Protein AF-A0A936FZ11-F1 (afdb_monomer)

Mean predicted aligned error: 5.71 Å

pLDDT: mean 90.33, std 12.42, range [49.62, 98.69]

Sequence (72 aa):
MNTKLRRSPRLVPFLLAGAVLGFAVGGLLAVTGDRIPGYSVTSVLGYFGTIGVLLGTLLGAIAYVVADRRAT

Radius of gyration: 17.27 Å;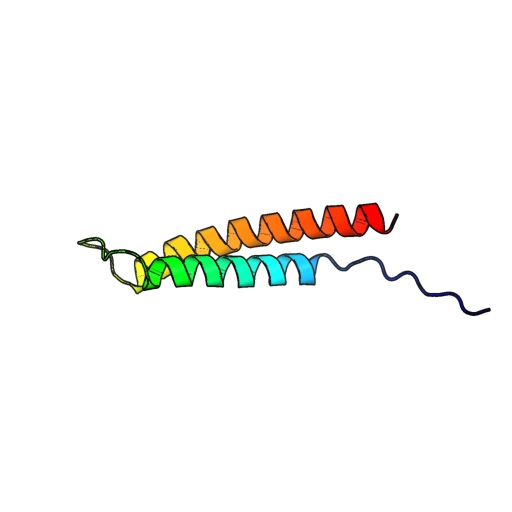 Cα contacts (8 Å, |Δi|>4): 84; chains: 1; bounding box: 45×23×48 Å

Secondary structure (DSSP, 8-state):
-------PPPHHHHHHHHHHHHHHHHHHHHHHSPPPTT--HHHHHHHHHHHHHHHHHHHHHHHHHHHHHHH-

Solvent-accessible surface area (backbone atoms only — not comparable to full-atom values): 3890 Å² total; per-residue (Å²): 135,89,77,78,78,79,72,73,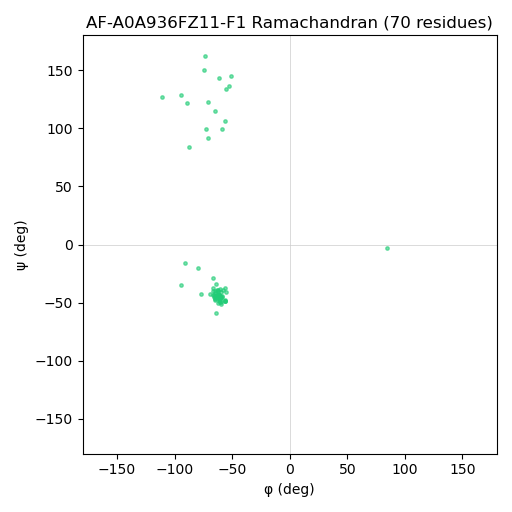79,63,61,66,64,32,29,52,52,18,21,52,52,18,23,52,53,17,36,46,50,40,70,76,45,81,87,53,88,96,59,53,65,69,54,42,26,51,53,34,19,50,53,18,24,54,55,17,23,51,52,13,48,52,51,39,54,55,52,47,62,72,64,108

Structure (mmCIF, N/CA/C/O backbone):
data_AF-A0A936F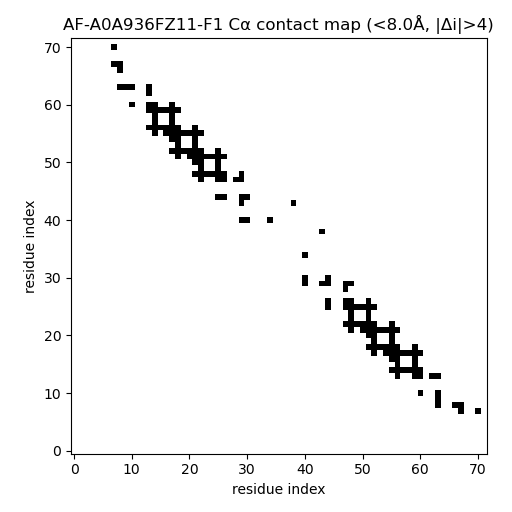Z11-F1
#
_entry.id   AF-A0A936FZ11-F1
#
loop_
_atom_site.group_PDB
_atom_site.id
_atom_site.type_symbol
_atom_site.label_atom_id
_atom_site.label_alt_id
_atom_site.label_comp_id
_atom_site.label_asym_id
_atom_site.label_entity_id
_atom_site.label_seq_id
_atom_site.pdbx_PDB_ins_code
_atom_site.Cartn_x
_atom_site.Cartn_y
_atom_site.Cartn_z
_atom_site.occupancy
_atom_site.B_iso_or_equiv
_atom_site.auth_seq_id
_atom_site.auth_comp_id
_atom_site.auth_asym_id
_atom_site.auth_atom_id
_atom_site.pdbx_PDB_model_num
ATOM 1 N N . MET A 1 1 ? -25.417 -16.844 28.873 1.00 49.62 1 MET A N 1
ATOM 2 C CA . MET A 1 1 ? -24.944 -15.463 28.629 1.00 49.62 1 MET A CA 1
ATOM 3 C C . MET A 1 1 ? -23.857 -15.520 27.555 1.00 49.62 1 MET A C 1
ATOM 5 O O . MET A 1 1 ? -22.740 -15.899 27.865 1.00 49.62 1 MET A O 1
ATOM 9 N N . ASN A 1 2 ? -24.185 -15.272 26.281 1.00 51.75 2 ASN A N 1
ATOM 10 C CA . ASN A 1 2 ? -23.193 -15.241 25.193 1.00 51.75 2 ASN A CA 1
ATOM 11 C C . ASN A 1 2 ? -22.626 -13.820 25.097 1.00 51.75 2 ASN A C 1
ATOM 13 O O . ASN A 1 2 ? -23.125 -12.988 24.338 1.00 51.75 2 ASN A O 1
ATOM 17 N N . THR A 1 3 ? -21.624 -13.507 25.915 1.00 54.62 3 THR A N 1
ATOM 18 C CA . THR A 1 3 ? -20.888 -12.248 25.796 1.00 54.62 3 THR A CA 1
ATOM 19 C C . THR A 1 3 ? -20.008 -12.344 24.554 1.00 54.62 3 THR A C 1
ATOM 21 O O . THR A 1 3 ? -18.944 -12.958 24.564 1.00 54.62 3 THR A O 1
ATOM 24 N N . LYS A 1 4 ? -20.461 -11.763 23.435 1.00 59.25 4 LYS A N 1
ATOM 25 C CA . LYS A 1 4 ? -19.581 -11.524 22.286 1.00 59.25 4 LYS A CA 1
ATOM 26 C C . LYS A 1 4 ? -18.445 -10.634 22.791 1.00 59.25 4 LYS A C 1
ATOM 28 O O . LYS A 1 4 ? -18.643 -9.434 22.958 1.00 59.25 4 LYS A O 1
ATOM 33 N 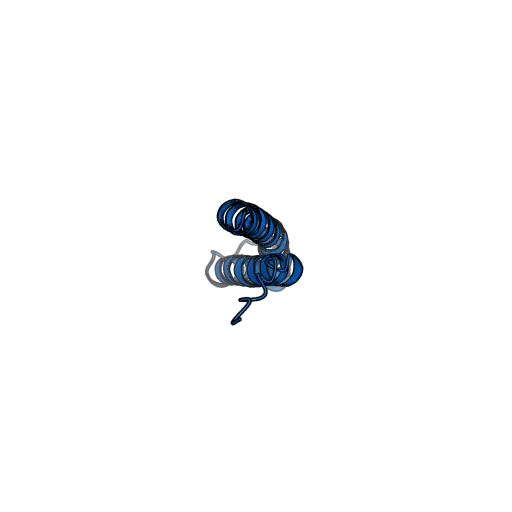N . LEU A 1 5 ? -17.285 -11.226 23.090 1.00 59.34 5 LEU A N 1
ATOM 34 C CA . LEU A 1 5 ? -16.071 -10.484 23.412 1.00 59.34 5 LEU A CA 1
ATOM 35 C C . LEU A 1 5 ? -15.805 -9.557 22.227 1.00 59.34 5 LEU A C 1
ATOM 37 O O . LEU A 1 5 ? -15.424 -10.005 21.142 1.00 59.34 5 LEU A O 1
ATOM 41 N N . ARG A 1 6 ? -16.067 -8.266 22.413 1.00 60.66 6 ARG A N 1
ATOM 42 C CA . ARG A 1 6 ? -15.813 -7.251 21.400 1.00 60.66 6 ARG A CA 1
ATOM 43 C C . ARG A 1 6 ? -14.301 -7.086 21.312 1.00 60.66 6 ARG A C 1
ATOM 45 O O . ARG A 1 6 ? -13.697 -6.360 22.092 1.00 60.66 6 ARG A O 1
ATOM 52 N N . ARG A 1 7 ? -13.664 -7.850 20.421 1.00 68.62 7 ARG A N 1
ATOM 53 C CA . ARG A 1 7 ? -12.240 -7.679 20.125 1.00 68.62 7 ARG A CA 1
ATOM 54 C C . ARG A 1 7 ? -12.084 -6.305 19.484 1.00 68.62 7 ARG A C 1
ATOM 56 O O . ARG A 1 7 ? -12.610 -6.087 18.396 1.00 68.62 7 ARG A O 1
ATOM 63 N N . SER A 1 8 ? -11.383 -5.403 20.167 1.00 72.31 8 SER A N 1
ATOM 64 C CA . SER A 1 8 ? -10.909 -4.170 19.542 1.00 72.31 8 SER A CA 1
ATOM 65 C C . SER A 1 8 ? -10.127 -4.547 18.271 1.00 72.31 8 SER A C 1
ATOM 67 O O . SER A 1 8 ? -9.384 -5.545 18.288 1.00 72.31 8 SER A O 1
ATOM 69 N N . PRO A 1 9 ? -10.340 -3.835 17.148 1.00 81.50 9 PRO A N 1
ATOM 70 C CA . PRO A 1 9 ? -9.523 -4.006 15.955 1.00 81.50 9 PRO A CA 1
ATOM 71 C C . PRO A 1 9 ? -8.037 -3.918 16.325 1.00 81.50 9 PRO A C 1
ATOM 73 O O . PRO A 1 9 ? -7.647 -3.174 17.216 1.00 81.50 9 PRO A O 1
ATOM 76 N N . ARG A 1 10 ? -7.174 -4.691 15.663 1.00 91.31 10 ARG A N 1
ATOM 77 C CA . ARG A 1 10 ? -5.724 -4.605 15.900 1.00 91.31 10 ARG A CA 1
ATOM 78 C C . ARG A 1 10 ? -5.115 -3.651 14.883 1.00 91.31 10 ARG A C 1
ATOM 80 O O . ARG A 1 10 ? -5.300 -3.870 13.694 1.00 91.31 10 ARG A O 1
ATOM 87 N N . LEU A 1 11 ? -4.340 -2.666 15.332 1.00 92.00 11 LEU A N 1
ATOM 88 C CA . LEU A 1 11 ? -3.670 -1.699 14.452 1.00 92.00 11 LEU A CA 1
ATOM 89 C C . LEU A 1 11 ? -2.674 -2.365 13.487 1.00 92.00 11 LEU A C 1
ATOM 91 O O . LEU A 1 11 ? -2.684 -2.083 12.293 1.00 92.00 11 LEU A O 1
ATOM 95 N N . VAL A 1 12 ? -1.835 -3.278 13.989 1.00 96.12 12 VAL A N 1
ATOM 96 C CA . VAL A 1 12 ? -0.718 -3.860 13.219 1.00 96.12 12 VAL A CA 1
ATOM 97 C C . VAL A 1 12 ? -1.164 -4.516 11.898 1.00 96.12 12 VAL A C 1
ATOM 99 O O . VAL A 1 12 ? -0.575 -4.190 10.870 1.00 96.12 12 VAL A O 1
ATOM 102 N N . PRO A 1 13 ? -2.216 -5.363 11.851 1.00 95.88 13 PRO A N 1
ATOM 103 C CA . PRO A 1 13 ? -2.740 -5.886 10.588 1.00 95.88 13 PRO A CA 1
ATOM 104 C C . PRO A 1 13 ? -3.152 -4.817 9.572 1.00 95.88 13 PRO A C 1
ATOM 106 O O . PRO A 1 13 ? -2.916 -5.005 8.384 1.00 95.88 13 PRO A O 1
ATOM 109 N N . PHE A 1 14 ? -3.737 -3.699 10.014 1.00 97.00 14 PHE A N 1
ATOM 110 C CA . PHE A 1 14 ? -4.134 -2.613 9.113 1.00 97.00 14 PHE A CA 1
ATOM 111 C C . PHE A 1 14 ? -2.919 -1.894 8.528 1.00 97.00 14 PHE A C 1
ATOM 113 O O . PHE A 1 14 ? -2.891 -1.621 7.330 1.00 97.00 14 PHE A O 1
ATOM 120 N N . LEU A 1 15 ? -1.903 -1.634 9.356 1.00 98.19 15 LEU A N 1
ATOM 121 C CA . LEU A 1 15 ? -0.647 -1.038 8.902 1.00 98.19 15 LEU A CA 1
ATOM 122 C C . LEU A 1 15 ? 0.046 -1.934 7.874 1.00 98.19 15 LEU A C 1
ATOM 124 O O . LEU A 1 15 ? 0.410 -1.459 6.804 1.00 98.19 15 LEU A O 1
ATOM 128 N N . LEU A 1 16 ? 0.176 -3.231 8.171 1.00 98.38 16 LEU A N 1
ATOM 129 C CA . LEU A 1 16 ? 0.821 -4.193 7.277 1.00 98.38 16 LEU A CA 1
ATOM 130 C C . LEU A 1 16 ? 0.044 -4.379 5.974 1.00 98.38 16 LEU A C 1
ATOM 132 O O . LEU A 1 16 ? 0.647 -4.368 4.905 1.00 98.38 16 LEU A O 1
ATOM 136 N N . ALA A 1 17 ? -1.282 -4.510 6.041 1.00 98.12 17 ALA A N 1
ATOM 137 C CA . ALA A 1 17 ? -2.111 -4.617 4.845 1.00 98.12 17 ALA A CA 1
ATOM 138 C C . ALA A 1 17 ? -1.956 -3.376 3.956 1.00 98.12 17 ALA A C 1
ATOM 140 O O . ALA A 1 17 ? -1.732 -3.502 2.753 1.00 98.12 17 ALA A O 1
ATOM 141 N N . GLY A 1 18 ? -2.004 -2.187 4.560 1.00 98.25 18 GLY A N 1
ATOM 142 C CA . GLY A 1 18 ? -1.769 -0.929 3.866 1.00 98.25 18 GLY A CA 1
ATOM 143 C C . GLY A 1 18 ? -0.379 -0.860 3.230 1.00 98.25 18 GLY A C 1
ATOM 144 O O . GLY A 1 18 ? -0.270 -0.581 2.039 1.00 98.25 18 GLY A O 1
ATOM 145 N N . ALA A 1 19 ? 0.673 -1.171 3.988 1.00 98.56 19 ALA A N 1
ATOM 146 C CA . ALA A 1 19 ? 2.057 -1.185 3.516 1.00 98.56 19 ALA A CA 1
ATOM 147 C C . ALA A 1 19 ? 2.253 -2.112 2.309 1.00 98.56 19 ALA A C 1
ATOM 149 O O . ALA A 1 19 ? 2.837 -1.708 1.306 1.00 98.56 19 ALA A O 1
ATOM 150 N N . VAL A 1 20 ? 1.741 -3.343 2.396 1.00 98.62 20 VAL A N 1
ATOM 151 C CA . VAL A 1 20 ? 1.867 -4.356 1.340 1.00 98.62 20 VAL A CA 1
ATOM 152 C C . VAL A 1 20 ? 1.109 -3.933 0.086 1.00 98.62 20 VAL A C 1
ATOM 154 O O . VAL A 1 20 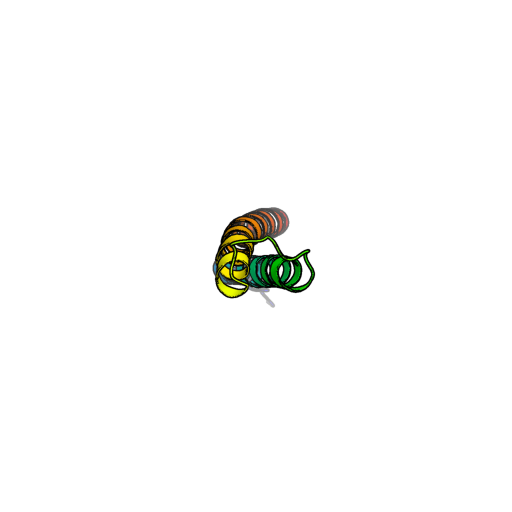? 1.662 -4.008 -1.010 1.00 98.62 2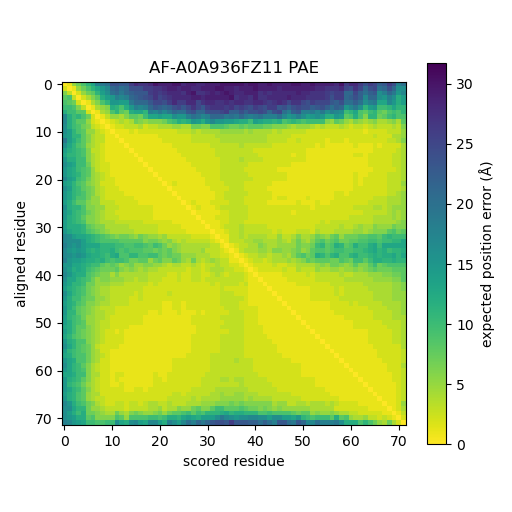0 VAL A O 1
ATOM 157 N N . LEU A 1 21 ? -0.126 -3.444 0.229 1.00 98.50 21 LEU A N 1
ATOM 158 C CA . LEU A 1 21 ? -0.908 -2.948 -0.906 1.00 98.50 21 LEU A CA 1
ATOM 159 C C . LEU A 1 21 ? -0.243 -1.733 -1.556 1.00 98.50 21 LEU A C 1
ATOM 161 O O . LEU A 1 21 ? -0.136 -1.668 -2.778 1.00 98.50 21 LEU A O 1
ATOM 165 N N . GLY A 1 22 ? 0.251 -0.798 -0.748 1.00 98.31 22 GLY A N 1
ATOM 166 C CA . GLY A 1 22 ? 0.968 0.373 -1.230 1.00 98.31 22 GLY A CA 1
ATOM 167 C C . GLY A 1 22 ? 2.251 0.010 -1.976 1.00 98.31 22 GLY A C 1
ATOM 168 O O . GLY A 1 22 ? 2.484 0.520 -3.071 1.00 98.31 22 GLY A O 1
ATOM 169 N N . PHE A 1 23 ? 3.047 -0.922 -1.441 1.00 98.31 23 PHE A N 1
ATOM 170 C CA . PHE A 1 23 ? 4.226 -1.449 -2.131 1.00 98.31 23 PHE A CA 1
ATOM 171 C C . PHE A 1 23 ? 3.856 -2.118 -3.453 1.00 98.31 23 PHE A C 1
ATOM 173 O O . PHE A 1 23 ? 4.517 -1.879 -4.456 1.00 98.31 23 PHE A O 1
ATOM 180 N N . ALA A 1 24 ? 2.800 -2.935 -3.472 1.00 98.19 24 ALA A N 1
ATOM 181 C CA . ALA A 1 24 ? 2.353 -3.619 -4.680 1.00 98.19 24 ALA A CA 1
ATOM 182 C C . ALA A 1 24 ? 1.941 -2.621 -5.771 1.00 98.19 24 ALA A C 1
ATOM 184 O O . ALA A 1 24 ? 2.342 -2.778 -6.922 1.00 98.19 24 ALA A O 1
ATOM 185 N N . VAL A 1 25 ? 1.208 -1.562 -5.411 1.00 97.94 25 VAL A N 1
ATOM 186 C CA . VAL A 1 25 ? 0.838 -0.486 -6.343 1.00 97.94 25 VAL A CA 1
ATOM 187 C C . VAL A 1 25 ? 2.078 0.271 -6.828 1.00 97.94 25 VAL A C 1
ATOM 189 O O . VAL A 1 25 ? 2.237 0.463 -8.030 1.00 97.94 25 VAL A O 1
ATOM 192 N N . GLY A 1 26 ? 2.989 0.655 -5.930 1.00 96.69 26 GLY A N 1
ATOM 193 C CA . GLY A 1 26 ? 4.235 1.333 -6.303 1.00 96.69 26 GLY A CA 1
ATOM 194 C C . GLY A 1 26 ? 5.135 0.475 -7.199 1.00 96.69 26 GLY A C 1
ATOM 195 O O . GLY A 1 26 ? 5.664 0.954 -8.199 1.00 96.69 26 GLY A O 1
ATOM 196 N N . GLY A 1 27 ? 5.261 -0.812 -6.885 1.00 95.94 27 GLY A N 1
ATOM 197 C CA . GLY A 1 27 ? 5.994 -1.784 -7.690 1.00 95.94 27 GLY A CA 1
ATOM 198 C C . GLY A 1 27 ? 5.355 -1.997 -9.060 1.00 95.94 27 GLY A C 1
ATOM 199 O O . GLY A 1 27 ? 6.071 -2.054 -10.055 1.00 95.94 27 GLY A O 1
ATOM 200 N N . LEU A 1 28 ? 4.021 -2.040 -9.135 1.00 96.44 28 LEU A N 1
ATOM 201 C CA . LEU A 1 28 ? 3.310 -2.116 -10.410 1.00 96.44 28 LEU A CA 1
ATOM 202 C C . LEU A 1 28 ? 3.633 -0.896 -11.277 1.00 96.44 28 LEU A C 1
ATOM 204 O O . LEU A 1 28 ? 4.065 -1.071 -12.410 1.00 96.44 28 LEU A O 1
ATOM 208 N N . LEU A 1 29 ? 3.530 0.316 -10.720 1.00 93.94 29 LEU A N 1
ATOM 209 C CA . LEU A 1 29 ? 3.883 1.555 -11.424 1.00 93.94 29 LEU A CA 1
ATOM 210 C C . LEU A 1 29 ? 5.341 1.561 -11.900 1.00 93.94 29 LEU A C 1
ATOM 212 O O . LEU A 1 29 ? 5.619 2.006 -13.011 1.00 93.94 29 LEU A O 1
ATOM 216 N N . ALA A 1 30 ? 6.264 1.034 -11.094 1.00 93.06 30 ALA A N 1
ATOM 217 C CA . ALA A 1 30 ? 7.674 0.944 -11.458 1.00 93.06 30 ALA A CA 1
ATOM 218 C C . ALA A 1 30 ? 7.946 -0.012 -12.632 1.00 93.06 30 ALA A C 1
ATOM 220 O O . ALA A 1 30 ? 8.925 0.178 -13.352 1.00 93.06 30 ALA A O 1
ATOM 221 N N . VAL A 1 31 ? 7.114 -1.042 -12.815 1.00 92.38 31 VAL A N 1
ATOM 222 C CA . VAL A 1 31 ? 7.287 -2.054 -13.870 1.00 92.38 31 VAL A CA 1
ATOM 223 C C . VAL A 1 31 ? 6.492 -1.709 -15.131 1.00 92.38 31 VAL A C 1
ATOM 225 O O . VAL A 1 31 ? 6.954 -2.003 -16.231 1.00 92.38 31 VAL A O 1
ATOM 228 N N . THR A 1 32 ? 5.314 -1.096 -14.992 1.00 94.56 32 THR A N 1
ATOM 229 C CA . THR A 1 32 ? 4.452 -0.724 -16.127 1.00 94.56 32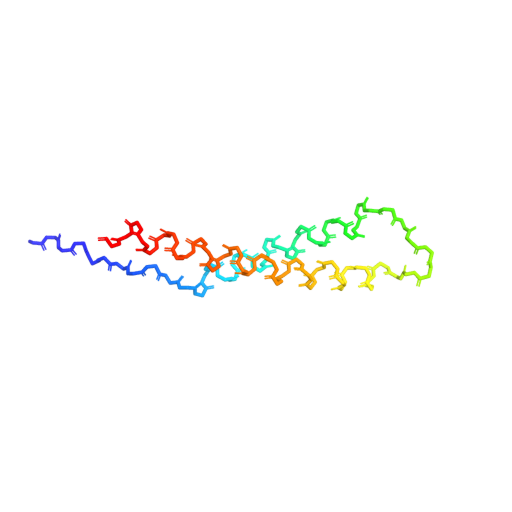 THR A CA 1
ATOM 230 C C . THR A 1 32 ? 4.722 0.679 -16.664 1.00 94.56 32 THR A C 1
ATOM 232 O O . THR A 1 32 ? 4.242 1.005 -17.745 1.00 94.56 32 THR A O 1
ATOM 235 N N . GLY A 1 33 ? 5.418 1.525 -15.902 1.00 87.50 33 GLY A N 1
ATOM 236 C CA . GLY A 1 33 ? 5.752 2.889 -16.299 1.00 87.50 33 GLY A CA 1
ATOM 237 C C . GLY A 1 33 ? 6.840 2.961 -17.370 1.00 87.50 33 GLY A C 1
ATOM 238 O O . GLY A 1 33 ? 7.609 2.019 -17.579 1.00 87.50 33 GLY A O 1
ATOM 239 N N . ASP A 1 34 ? 6.919 4.115 -18.031 1.00 88.75 34 ASP A N 1
ATOM 240 C CA . ASP A 1 34 ? 7.943 4.369 -19.039 1.00 88.75 34 ASP A CA 1
ATOM 241 C C . ASP A 1 34 ? 9.348 4.297 -18.443 1.00 88.75 34 ASP A C 1
ATOM 243 O O . ASP A 1 34 ? 9.617 4.736 -17.319 1.00 88.75 34 ASP A O 1
ATOM 247 N N . ARG A 1 35 ? 10.286 3.762 -19.229 1.00 86.81 35 ARG A N 1
ATOM 248 C CA . ARG A 1 35 ? 11.682 3.712 -18.805 1.00 86.81 35 ARG A CA 1
ATOM 249 C C . ARG A 1 35 ? 12.281 5.109 -18.811 1.00 86.81 35 ARG A C 1
ATOM 251 O O . ARG A 1 35 ? 12.357 5.759 -19.850 1.00 86.81 35 ARG A O 1
ATOM 258 N N . ILE A 1 36 ? 12.784 5.520 -17.654 1.00 86.12 36 ILE A N 1
ATOM 259 C CA . ILE A 1 36 ? 13.481 6.792 -17.487 1.00 86.12 36 ILE A CA 1
ATOM 260 C C . ILE A 1 36 ? 14.975 6.573 -17.775 1.00 86.12 36 ILE A C 1
ATOM 262 O O . ILE A 1 36 ? 15.608 5.748 -17.106 1.00 86.12 36 ILE A O 1
ATOM 266 N N . PRO A 1 37 ? 15.572 7.291 -18.746 1.00 90.19 37 PRO A N 1
ATOM 267 C CA . PRO A 1 37 ? 17.006 7.219 -19.002 1.00 90.19 37 PRO A CA 1
ATOM 268 C C . PRO A 1 37 ? 17.815 7.530 -17.737 1.00 90.19 37 PRO A C 1
ATOM 270 O O . PRO A 1 37 ? 17.534 8.493 -17.028 1.00 90.19 37 PRO A O 1
ATOM 273 N N . GLY A 1 38 ? 18.823 6.707 -17.447 1.00 89.94 38 GLY A N 1
ATOM 274 C CA . GLY A 1 38 ? 19.671 6.867 -16.259 1.00 89.94 38 GLY A CA 1
ATOM 275 C C . GLY A 1 38 ? 19.118 6.248 -14.970 1.00 89.94 38 GLY A C 1
ATOM 276 O O . GLY A 1 38 ? 19.824 6.245 -13.966 1.00 89.94 38 GLY A O 1
ATOM 277 N N . TYR A 1 39 ? 17.913 5.668 -14.988 1.00 90.19 39 TYR A N 1
ATOM 278 C CA . TYR A 1 39 ? 17.344 4.958 -13.842 1.00 90.19 39 TYR A CA 1
ATOM 279 C C . TYR A 1 39 ? 17.248 3.452 -14.090 1.00 90.19 39 TYR A C 1
ATOM 281 O O . TYR A 1 39 ? 16.658 2.991 -15.067 1.00 90.19 39 TYR A O 1
ATOM 289 N N . SER A 1 40 ? 17.811 2.663 -13.170 1.00 91.56 40 SER A N 1
ATOM 290 C CA . SER A 1 40 ? 17.625 1.211 -13.184 1.00 91.56 40 SER A CA 1
ATOM 291 C 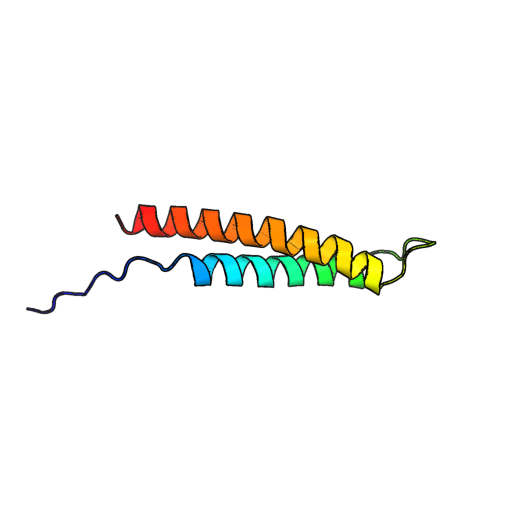C . SER A 1 40 ? 16.216 0.843 -12.710 1.00 91.56 40 SER A C 1
ATOM 293 O O . SER A 1 40 ? 15.648 1.524 -11.855 1.00 91.56 40 SER A O 1
ATOM 295 N N . VAL A 1 41 ? 15.671 -0.270 -13.212 1.00 88.31 41 VAL A N 1
ATOM 296 C CA . VAL A 1 41 ? 14.353 -0.787 -12.788 1.00 88.31 41 VAL A CA 1
ATOM 297 C C . VAL A 1 41 ? 14.311 -0.993 -11.273 1.00 88.31 41 VAL A C 1
ATOM 299 O O . VAL A 1 41 ? 13.344 -0.612 -10.623 1.00 88.31 41 VAL A O 1
ATOM 302 N N . THR A 1 42 ? 15.390 -1.519 -10.689 1.00 92.12 42 THR A N 1
ATOM 303 C CA . THR A 1 42 ? 15.509 -1.725 -9.240 1.00 92.12 42 THR A CA 1
ATOM 304 C C . THR A 1 42 ? 15.458 -0.408 -8.468 1.00 92.12 42 THR A C 1
ATOM 306 O O . THR A 1 42 ? 14.821 -0.339 -7.420 1.00 92.12 42 THR A O 1
ATOM 309 N N . SER A 1 43 ? 16.083 0.653 -8.987 1.00 94.94 43 SER A N 1
ATOM 310 C CA . SER A 1 43 ? 16.034 1.987 -8.376 1.00 94.94 43 SER A CA 1
ATOM 311 C C . SER A 1 43 ? 14.617 2.555 -8.407 1.00 94.94 43 SER A C 1
ATOM 313 O O . SER A 1 43 ? 14.122 2.999 -7.374 1.00 94.94 43 SER A O 1
ATOM 315 N N . VAL A 1 44 ? 13.941 2.499 -9.561 1.00 95.12 44 VAL A N 1
ATOM 316 C CA . VAL A 1 44 ? 12.551 2.975 -9.698 1.00 95.12 44 VAL A CA 1
ATOM 317 C C . VAL A 1 44 ? 11.623 2.190 -8.769 1.00 95.12 44 VAL A C 1
ATOM 319 O O . VAL A 1 44 ? 10.827 2.788 -8.047 1.00 95.12 44 VAL A O 1
ATOM 322 N N . LEU A 1 45 ? 11.780 0.866 -8.708 1.00 95.12 45 LEU A N 1
ATOM 323 C CA . LEU A 1 45 ? 11.020 0.003 -7.806 1.00 95.12 45 LEU A CA 1
ATOM 324 C C . LEU A 1 45 ? 11.282 0.342 -6.335 1.00 95.12 45 LEU A C 1
ATOM 326 O O . LEU A 1 45 ? 10.340 0.393 -5.549 1.00 95.12 45 LEU A O 1
ATOM 330 N N . GLY A 1 46 ? 12.528 0.641 -5.966 1.00 95.50 46 GLY A N 1
ATOM 331 C CA . GLY A 1 46 ? 12.877 1.112 -4.628 1.00 95.50 46 GLY A CA 1
ATOM 332 C C . GLY A 1 46 ? 12.180 2.425 -4.266 1.00 95.50 46 GLY A C 1
ATOM 333 O O . GLY A 1 46 ? 11.571 2.516 -3.200 1.00 95.50 46 GLY A O 1
ATOM 334 N N . TYR A 1 47 ? 12.202 3.421 -5.156 1.00 95.44 47 TYR A N 1
ATOM 335 C CA . TYR A 1 47 ? 11.549 4.716 -4.927 1.00 95.44 47 TYR A CA 1
ATOM 336 C C . TYR A 1 47 ? 10.029 4.591 -4.815 1.00 95.44 47 TYR A C 1
ATOM 338 O O . TYR A 1 47 ? 9.452 4.934 -3.780 1.00 95.44 47 TYR A O 1
ATOM 346 N N . PHE A 1 48 ? 9.376 4.075 -5.857 1.00 96.19 48 PHE A N 1
ATOM 347 C CA . PHE A 1 48 ? 7.919 3.963 -5.886 1.00 96.19 48 PHE A CA 1
ATOM 348 C C . PHE A 1 48 ? 7.405 2.962 -4.853 1.00 96.19 48 PHE A C 1
ATOM 350 O O . PHE A 1 48 ? 6.391 3.222 -4.212 1.00 96.19 48 PHE A O 1
ATOM 357 N N . GLY A 1 49 ? 8.116 1.854 -4.638 1.00 97.19 49 GLY A N 1
ATOM 358 C CA . GLY A 1 49 ? 7.790 0.879 -3.603 1.00 97.19 49 GLY A CA 1
ATOM 359 C C . GLY A 1 49 ? 7.851 1.486 -2.203 1.00 97.19 49 GLY A C 1
ATOM 360 O O . GLY A 1 49 ? 6.905 1.330 -1.437 1.00 97.19 49 GLY A O 1
ATOM 361 N N . THR A 1 50 ? 8.906 2.240 -1.874 1.00 98.06 50 THR A N 1
ATOM 362 C CA . THR A 1 50 ? 9.037 2.890 -0.554 1.00 98.06 50 THR A CA 1
ATOM 363 C C . THR A 1 50 ? 7.957 3.946 -0.337 1.00 98.06 50 THR A C 1
ATOM 365 O O . THR A 1 50 ? 7.303 3.953 0.707 1.00 98.06 50 THR A O 1
ATOM 368 N N . ILE A 1 51 ? 7.720 4.810 -1.329 1.00 98.00 51 ILE A N 1
ATOM 369 C CA . ILE A 1 51 ? 6.637 5.804 -1.274 1.00 98.00 51 ILE A CA 1
ATOM 370 C C . ILE A 1 51 ? 5.286 5.098 -1.109 1.00 98.00 51 ILE A C 1
ATOM 372 O O . ILE A 1 51 ? 4.483 5.481 -0.258 1.00 98.00 51 ILE A O 1
ATOM 376 N N . GLY A 1 52 ? 5.066 4.027 -1.870 1.00 98.25 52 GLY A N 1
ATOM 377 C CA . GLY A 1 52 ? 3.889 3.177 -1.780 1.00 98.25 52 GLY A CA 1
ATOM 378 C C . GLY A 1 52 ? 3.687 2.613 -0.377 1.00 98.25 52 GLY A C 1
ATOM 379 O O . GLY A 1 52 ? 2.601 2.757 0.175 1.00 98.25 52 GLY A O 1
ATOM 380 N N . VAL A 1 53 ? 4.724 2.045 0.245 1.00 98.56 53 VAL A N 1
ATOM 381 C CA . VAL A 1 53 ? 4.674 1.548 1.632 1.00 98.56 53 VAL A CA 1
ATOM 382 C C . VAL A 1 53 ? 4.254 2.649 2.594 1.00 98.56 53 VAL A C 1
ATOM 384 O O . VAL A 1 53 ? 3.359 2.423 3.406 1.00 98.56 53 VAL A O 1
ATOM 387 N N . LEU A 1 54 ? 4.865 3.832 2.513 1.00 98.56 54 LEU A N 1
ATOM 388 C CA . LEU A 1 54 ? 4.567 4.939 3.424 1.00 98.56 54 LEU A CA 1
ATOM 389 C C . LEU A 1 54 ? 3.108 5.394 3.295 1.00 98.56 54 LEU A C 1
ATOM 391 O O . LEU A 1 54 ? 2.388 5.456 4.295 1.00 98.56 54 LEU A O 1
ATOM 395 N N . LEU A 1 55 ? 2.652 5.646 2.066 1.00 98.50 55 LEU A N 1
ATOM 396 C CA . LEU A 1 55 ? 1.277 6.070 1.795 1.00 98.50 55 LEU A CA 1
ATOM 397 C C . LEU A 1 55 ? 0.267 4.976 2.147 1.00 98.50 55 LEU A C 1
ATOM 399 O O . LEU A 1 55 ? -0.747 5.243 2.788 1.00 98.50 55 LEU A O 1
ATOM 403 N N . GLY A 1 56 ? 0.559 3.734 1.778 1.00 98.50 56 GLY A N 1
ATOM 404 C CA . GLY A 1 56 ? -0.274 2.582 2.085 1.00 98.50 56 GLY A CA 1
ATOM 405 C C . GLY A 1 56 ? -0.407 2.354 3.588 1.00 98.50 56 GLY A C 1
ATOM 406 O O . GLY A 1 56 ? -1.514 2.161 4.084 1.00 98.50 56 GLY A O 1
ATOM 407 N N . THR A 1 57 ? 0.691 2.455 4.339 1.00 98.69 57 THR A N 1
ATOM 408 C CA . THR A 1 57 ? 0.684 2.352 5.808 1.00 98.69 57 THR A CA 1
ATOM 409 C C . THR A 1 57 ? -0.173 3.450 6.432 1.00 98.69 57 THR A C 1
ATOM 411 O O . THR A 1 57 ? -0.978 3.167 7.320 1.00 98.69 57 THR A O 1
ATOM 414 N N . LEU A 1 58 ? -0.047 4.690 5.944 1.00 98.50 58 LEU A N 1
ATOM 415 C CA . LEU A 1 58 ? -0.868 5.815 6.392 1.00 98.50 58 LEU A CA 1
ATOM 416 C C . LEU A 1 58 ? -2.360 5.558 6.137 1.00 98.50 58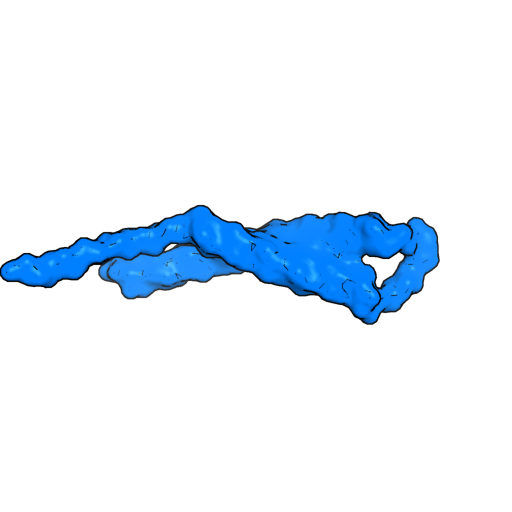 LEU A C 1
ATOM 418 O O . LEU A 1 58 ? -3.177 5.733 7.040 1.00 98.50 58 LEU A O 1
ATOM 422 N N . LEU A 1 59 ? -2.721 5.083 4.943 1.00 98.50 59 LEU A N 1
ATOM 423 C CA . LEU A 1 59 ? -4.099 4.702 4.619 1.00 98.50 59 LEU A CA 1
ATOM 424 C C . LEU A 1 59 ? -4.598 3.550 5.503 1.00 98.50 59 LEU A C 1
ATOM 426 O O . LEU A 1 59 ? -5.738 3.584 5.964 1.00 98.50 59 LEU A O 1
ATOM 430 N N . GLY A 1 60 ? -3.740 2.572 5.800 1.00 97.94 60 GLY A N 1
ATOM 431 C CA . GLY A 1 60 ? -4.019 1.504 6.758 1.00 97.94 60 GLY A CA 1
ATOM 432 C C . GLY A 1 60 ? -4.320 2.045 8.156 1.00 97.94 60 GLY A C 1
ATOM 433 O O . GLY A 1 60 ? -5.318 1.663 8.768 1.00 97.94 60 GLY A O 1
ATOM 434 N N . ALA A 1 61 ? -3.521 2.996 8.643 1.00 98.00 61 ALA A N 1
ATOM 435 C CA . ALA A 1 61 ? -3.751 3.658 9.927 1.00 98.00 61 ALA A CA 1
ATOM 436 C C . ALA A 1 61 ? -5.089 4.416 9.949 1.00 98.00 61 ALA A C 1
ATOM 438 O O . ALA A 1 61 ? -5.852 4.301 10.908 1.00 98.00 61 ALA A O 1
ATOM 439 N N . ILE A 1 62 ? -5.413 5.144 8.877 1.00 98.12 62 ILE A N 1
ATOM 440 C CA . ILE A 1 62 ? -6.702 5.837 8.737 1.00 98.12 62 ILE A CA 1
ATOM 441 C C . ILE A 1 62 ? -7.855 4.825 8.754 1.00 98.12 62 ILE A C 1
ATOM 443 O O . ILE A 1 62 ? -8.830 5.015 9.482 1.00 98.12 62 ILE A O 1
ATOM 447 N N . ALA A 1 63 ? -7.736 3.725 8.008 1.00 96.75 63 ALA A N 1
ATOM 448 C CA . ALA A 1 63 ? -8.738 2.663 7.981 1.00 96.75 63 ALA A CA 1
ATOM 449 C C . ALA A 1 63 ? -8.937 2.025 9.364 1.00 96.75 63 ALA A C 1
ATOM 451 O O . ALA A 1 63 ? -10.078 1.769 9.753 1.00 96.75 63 ALA A O 1
ATOM 452 N N . TYR A 1 64 ? -7.859 1.840 10.132 1.00 96.19 64 TYR A N 1
ATOM 453 C CA . TYR A 1 64 ? -7.939 1.412 11.527 1.00 96.19 64 TYR A CA 1
ATOM 454 C C . TYR A 1 64 ? -8.733 2.409 12.376 1.00 96.19 64 TYR A C 1
ATOM 456 O O . TYR A 1 64 ? -9.679 2.000 13.043 1.00 96.19 64 TYR A O 1
ATOM 464 N N . VAL A 1 65 ? -8.412 3.707 12.319 1.00 95.56 65 VAL A N 1
ATOM 465 C CA . VAL A 1 65 ? -9.122 4.739 13.098 1.00 95.56 65 VAL A CA 1
ATOM 466 C C . VAL A 1 65 ? -10.610 4.766 12.743 1.00 95.56 65 VAL A C 1
ATOM 468 O O . VAL A 1 65 ? -11.458 4.880 13.626 1.00 95.56 65 VAL A O 1
ATOM 471 N N . VAL A 1 66 ? -10.956 4.629 11.462 1.00 95.38 66 VAL A N 1
ATOM 472 C CA . VAL A 1 66 ? -12.357 4.562 11.021 1.00 95.38 66 VAL A CA 1
ATOM 473 C C . VAL A 1 66 ? -13.041 3.291 11.531 1.00 95.38 66 VAL A C 1
ATOM 475 O O . VAL A 1 66 ? -14.181 3.363 11.992 1.00 95.38 66 VAL A O 1
ATOM 478 N N . ALA A 1 67 ? -12.374 2.137 11.468 1.00 92.56 67 ALA A N 1
ATOM 479 C CA . ALA A 1 67 ? -12.912 0.873 11.966 1.00 92.56 67 ALA A CA 1
ATOM 480 C C . ALA A 1 67 ? -13.117 0.897 13.488 1.00 92.56 67 ALA A C 1
ATOM 482 O O . ALA A 1 67 ? -14.156 0.451 13.969 1.00 92.56 67 ALA A O 1
ATOM 483 N N . ASP A 1 68 ? -12.169 1.466 14.230 1.00 92.06 68 ASP A N 1
ATOM 484 C CA . ASP A 1 68 ? -12.226 1.616 15.685 1.00 92.06 68 ASP A CA 1
ATOM 485 C C . ASP A 1 68 ? -13.338 2.588 16.117 1.00 92.06 68 ASP A C 1
ATOM 487 O O . ASP A 1 68 ? -14.123 2.286 17.017 1.00 92.06 68 ASP A O 1
ATOM 491 N N . ARG A 1 69 ? -13.521 3.697 15.386 1.00 89.50 69 ARG A N 1
ATOM 492 C CA . ARG A 1 69 ? -14.643 4.631 15.603 1.00 89.50 69 ARG A CA 1
ATOM 493 C C . ARG A 1 69 ? -16.015 4.022 15.338 1.00 89.50 69 ARG A C 1
ATOM 495 O O . ARG A 1 69 ? -16.970 4.415 15.986 1.00 89.50 69 ARG A O 1
ATOM 502 N N . ARG A 1 70 ? -16.133 3.106 14.373 1.00 87.94 70 ARG A N 1
ATOM 503 C CA . ARG A 1 70 ? -17.389 2.374 14.107 1.00 87.94 70 ARG A CA 1
ATOM 504 C C . ARG A 1 70 ? -17.606 1.228 15.087 1.00 87.94 70 ARG A C 1
ATOM 506 O O . ARG A 1 70 ? -18.715 0.712 15.204 1.00 87.94 70 ARG A O 1
ATOM 513 N N . ALA A 1 71 ? -16.527 0.778 15.720 1.00 80.56 71 ALA A N 1
ATOM 514 C CA . ALA A 1 71 ? -16.606 -0.172 16.797 1.00 80.56 71 ALA A CA 1
ATOM 515 C C . ALA A 1 71 ? -17.051 0.539 18.083 1.00 80.56 71 ALA A C 1
ATOM 517 O O . ALA A 1 71 ? -17.876 -0.022 18.776 1.00 80.56 71 ALA A O 1
ATOM 518 N N . THR A 1 72 ? -16.581 1.722 18.445 1.00 63.56 72 THR A N 1
ATOM 519 C CA . THR A 1 72 ? -17.116 2.404 19.648 1.00 63.56 72 THR A CA 1
ATOM 520 C C . THR A 1 72 ? -18.617 2.679 19.524 1.00 63.56 72 THR A C 1
ATOM 522 O O . THR A 1 72 ? -19.336 2.383 20.504 1.00 63.56 72 THR A O 1
#

Nearest PDB structures (foldseek):
  6zka-assembly1_V  TM=5.385E-01  e=4.335E+00  Ovis aries
  6zkd-assembly1_V  TM=5.337E-01  e=4.583E+00  Ovis aries
  8b6f-assembly1_AU  TM=4.065E-01  e=8.957E+00  Tetrahymena thermophila SB210
  2nsg-assembly1_A  TM=2.969E-01  e=5.125E+00  Corynebacterium glutamicum

Foldseek 3Di:
DPPPPLDQDDLVVLLVQLLVQLLVVLLVCLVPPDDDPPDDSVRSSVVSNVVRNVRRSVVSNVVSVVVNVVSD